Protein AF-A0A8X6Y4W4-F1 (afdb_monomer)

pLDDT: mean 70.4, std 20.16, range [33.19, 95.5]

Foldseek 3Di:
DAQQVVVVVVLVPDDPVLNVVVVVVPDRGPVVSVVSVVVVVVVVVVVVVPPPPDDDPPDDDPPPVVDPPPPVNVVVVVVVVVVCVVPVPDPCPPVVVVVVVVVVVVVVVVVVVVVVVPDDDDDDDDDDDDDDDDDDDDDDDDDDDDDDDDDDDDDDDDDDDDD

Organism: NCBI:txid2747483

Secondary structure (DSSP, 8-state):
--HHHHHHHHHHTS-HHHHHHHHTTT--SHHHHHHHHHHHHHHHHHHHHH---PPPTTSPPP----S---HHHHHHHHHHHHHHHHHHS-----HHHHHHHHHHHHHHHHHHHHHHHS-------------------PPP------------PPPPP------

Radius of gyration: 45.79 Å; Cα contacts (8 Å, |Δi|>4): 26; chains: 1; bounding box: 74×40×125 Å

Solvent-accessible surface area (backbone atoms only — not comparable to full-atom values): 10902 Å² total; per-residue (Å²): 132,54,48,57,57,48,33,56,57,52,52,75,73,45,54,70,73,56,40,56,61,43,61,82,66,69,67,63,37,58,67,53,45,54,53,50,54,53,50,53,50,51,52,53,52,49,52,58,71,65,52,74,80,76,76,63,93,87,58,82,81,73,87,72,79,83,60,93,60,53,67,66,56,48,52,52,48,52,50,48,54,52,49,46,53,64,67,67,43,69,79,74,68,44,67,67,56,57,53,49,50,52,51,50,52,50,53,53,50,52,53,58,55,47,63,69,70,71,61,79,90,71,91,78,87,81,82,88,80,92,79,80,86,84,88,88,84,86,87,82,85,87,88,84,90,84,88,82,83,87,86,84,77,81,83,85,87,78,90,82,87,87,130

Mean predicted aligned error: 23.2 Å

Sequence (163 aa):
MSQEDKVSHLMKGAAEDLFQALLDRGVHTSGDFTRWCLYIEEIKQKKLRSCKFERLPNVIPIVTHDEVTDLMSLIRQVFREEMQHVFSQPLNIKQAELQSIEAIIKDEVDRSFATITSQPITASQQFFSFAQRPILKIPRRPTTYAARSPMFGPPPNTGHGKK

Structure (mmCIF, N/CA/C/O backbone):
data_AF-A0A8X6Y4W4-F1
#
_entry.id   AF-A0A8X6Y4W4-F1
#
loop_
_atom_site.group_PDB
_atom_site.id
_atom_site.type_symbol
_atom_site.label_atom_id
_atom_site.label_alt_id
_atom_site.label_comp_id
_atom_site.label_asym_id
_atom_site.label_entity_id
_atom_site.label_seq_id
_atom_site.pdbx_PDB_ins_code
_atom_site.Cartn_x
_atom_site.Cartn_y
_atom_site.Cartn_z
_atom_site.occupancy
_atom_site.B_iso_or_equiv
_atom_site.auth_seq_id
_atom_site.auth_comp_id
_atom_site.auth_asym_id
_atom_site.auth_atom_id
_atom_site.pdbx_PDB_model_num
ATOM 1 N N . MET A 1 1 ? 30.077 -0.426 -18.932 1.00 81.75 1 MET A N 1
ATOM 2 C CA . MET A 1 1 ? 28.891 -1.307 -18.902 1.00 81.75 1 MET A CA 1
ATOM 3 C C . MET A 1 1 ? 27.858 -0.746 -19.859 1.00 81.75 1 MET A C 1
ATOM 5 O O . MET A 1 1 ? 27.543 0.440 -19.735 1.00 81.75 1 MET A O 1
ATOM 9 N N . SER A 1 2 ? 27.413 -1.541 -20.835 1.00 93.94 2 SER A N 1
ATOM 10 C CA . SER A 1 2 ? 26.399 -1.111 -21.807 1.00 93.94 2 SER A CA 1
ATOM 11 C C . SER A 1 2 ? 25.028 -0.929 -21.132 1.00 93.94 2 SER A C 1
ATOM 13 O O . SER A 1 2 ? 24.849 -1.309 -19.973 1.00 93.94 2 SER A O 1
ATOM 15 N N . GLN A 1 3 ? 24.071 -0.287 -21.811 1.00 93.31 3 GLN A N 1
ATOM 16 C CA . GLN A 1 3 ? 22.702 -0.168 -21.283 1.00 93.31 3 GLN A CA 1
ATOM 17 C C . GLN A 1 3 ? 22.032 -1.539 -21.161 1.00 93.31 3 GLN A C 1
ATOM 19 O O . GLN A 1 3 ? 21.412 -1.814 -20.140 1.00 93.31 3 GLN A O 1
ATOM 24 N N . GLU A 1 4 ? 22.266 -2.421 -22.128 1.00 91.12 4 GLU A N 1
ATOM 25 C CA . GLU A 1 4 ? 21.769 -3.796 -22.106 1.00 91.12 4 GLU A CA 1
ATOM 26 C C . GLU A 1 4 ? 22.339 -4.581 -20.914 1.00 91.12 4 GLU A C 1
ATOM 28 O O . GLU A 1 4 ? 21.592 -5.209 -20.169 1.00 91.12 4 GLU A O 1
ATOM 33 N N . ASP A 1 5 ? 23.643 -4.456 -20.636 1.00 94.56 5 ASP A N 1
ATOM 34 C CA . ASP A 1 5 ? 24.265 -5.094 -19.465 1.00 94.56 5 ASP A CA 1
ATOM 35 C C . ASP A 1 5 ? 23.676 -4.564 -18.148 1.00 94.56 5 ASP A C 1
ATOM 37 O O . ASP A 1 5 ? 23.479 -5.322 -17.197 1.00 94.56 5 ASP A O 1
ATOM 41 N N . LYS A 1 6 ? 23.387 -3.254 -18.080 1.00 94.75 6 LYS A N 1
ATOM 42 C CA . LYS A 1 6 ? 22.744 -2.626 -16.914 1.00 94.75 6 LYS A CA 1
ATOM 43 C C . LYS A 1 6 ? 21.346 -3.184 -16.696 1.00 94.75 6 LYS A C 1
ATOM 45 O O . LYS A 1 6 ? 21.016 -3.544 -15.570 1.00 94.75 6 LYS A O 1
ATOM 50 N N . VAL A 1 7 ? 20.539 -3.256 -17.752 1.00 94.44 7 VAL A N 1
ATOM 51 C CA . VAL A 1 7 ? 19.177 -3.789 -17.675 1.00 94.44 7 VAL A CA 1
ATOM 52 C C . VAL A 1 7 ? 19.208 -5.274 -17.331 1.00 94.44 7 VAL A C 1
ATOM 54 O O . VAL A 1 7 ? 18.515 -5.682 -16.407 1.00 94.44 7 VAL A O 1
ATOM 57 N N . SER A 1 8 ? 20.074 -6.064 -17.967 1.00 93.88 8 SER A N 1
ATOM 58 C CA . SER A 1 8 ? 20.263 -7.482 -17.646 1.00 93.88 8 SER A CA 1
ATOM 59 C C . SER A 1 8 ? 20.634 -7.689 -16.175 1.00 93.88 8 SER A C 1
ATOM 61 O O . SER A 1 8 ? 20.097 -8.576 -15.513 1.00 93.88 8 SER A O 1
ATOM 63 N N . HIS A 1 9 ? 21.514 -6.847 -15.626 1.00 95.06 9 HIS A N 1
ATOM 64 C CA . HIS A 1 9 ? 21.875 -6.915 -14.213 1.00 95.06 9 HIS A CA 1
ATOM 65 C C . HIS A 1 9 ? 20.704 -6.561 -13.287 1.00 95.06 9 HIS A C 1
ATOM 67 O O . HIS A 1 9 ? 20.487 -7.253 -12.296 1.00 95.06 9 HIS A O 1
ATOM 73 N N . LEU A 1 10 ? 19.925 -5.530 -13.624 1.00 94.19 10 LEU A N 1
ATOM 74 C CA . LEU A 1 10 ? 18.737 -5.133 -12.863 1.00 94.19 10 LEU A CA 1
ATOM 75 C C . LEU A 1 10 ? 17.651 -6.217 -12.889 1.00 94.19 10 LEU A C 1
ATOM 77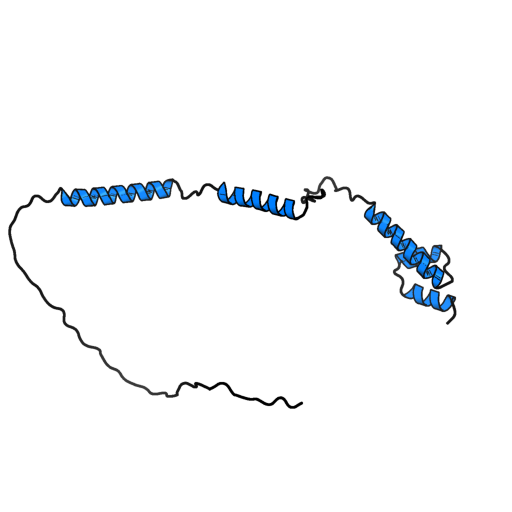 O O . LEU A 1 10 ? 17.078 -6.535 -11.849 1.00 94.19 10 LEU A O 1
ATOM 81 N N . MET A 1 11 ? 17.423 -6.836 -14.049 1.00 93.38 11 MET A N 1
ATOM 82 C CA . MET A 1 11 ? 16.442 -7.909 -14.222 1.00 93.38 11 MET A CA 1
ATOM 83 C C . MET A 1 11 ? 16.736 -9.133 -13.351 1.00 93.38 11 MET A C 1
ATOM 85 O O . MET A 1 11 ? 15.803 -9.757 -12.863 1.00 93.38 11 MET A O 1
ATOM 89 N N . LYS A 1 12 ? 18.012 -9.451 -13.081 1.00 94.62 12 LYS A N 1
ATOM 90 C CA . LYS A 1 12 ? 18.394 -10.577 -12.202 1.00 94.62 12 LYS A CA 1
ATOM 91 C C . LYS A 1 12 ? 17.937 -10.413 -10.751 1.00 94.62 12 LYS A C 1
ATOM 93 O O . LYS A 1 12 ? 17.806 -11.411 -10.051 1.00 94.62 12 LYS A O 1
ATOM 98 N N . GLY A 1 13 ? 17.771 -9.175 -10.287 1.00 92.94 13 G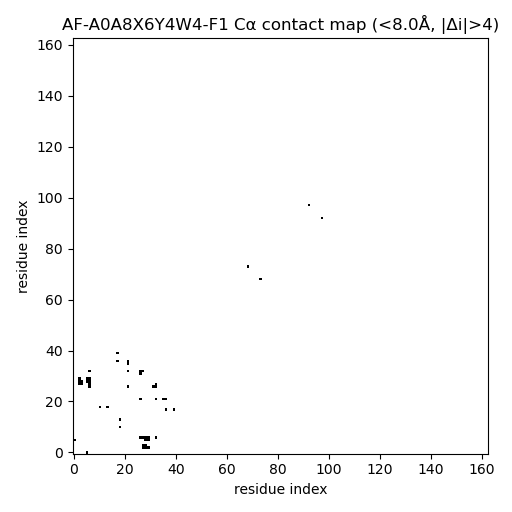LY A N 1
ATOM 99 C CA . GLY A 1 13 ? 17.327 -8.864 -8.927 1.00 92.94 13 GLY A CA 1
ATOM 100 C C . GLY A 1 13 ? 15.839 -8.527 -8.825 1.00 92.94 13 GLY A C 1
ATOM 101 O O . GLY A 1 13 ? 15.365 -8.236 -7.728 1.00 92.94 13 GLY A O 1
ATOM 102 N N . ALA A 1 14 ? 15.113 -8.516 -9.945 1.00 92.56 14 ALA A N 1
ATOM 103 C CA . ALA A 1 14 ? 13.689 -8.223 -9.952 1.00 92.56 14 ALA A CA 1
ATOM 104 C C . ALA A 1 14 ? 12.892 -9.411 -9.393 1.00 92.56 14 ALA A C 1
ATOM 106 O O . ALA A 1 14 ? 13.244 -10.570 -9.604 1.00 92.56 14 ALA A O 1
ATOM 107 N N . ALA A 1 15 ? 11.801 -9.118 -8.684 1.00 93.56 15 ALA A N 1
ATOM 108 C CA . ALA A 1 15 ? 10.833 -10.142 -8.310 1.00 93.56 15 ALA A CA 1
ATOM 109 C C . ALA A 1 15 ? 10.195 -10.748 -9.571 1.00 93.56 15 ALA A C 1
ATOM 111 O O . ALA A 1 15 ? 10.032 -10.051 -10.571 1.00 93.56 15 ALA A O 1
ATOM 112 N N . GLU A 1 16 ? 9.813 -12.024 -9.513 1.00 94.06 16 GLU A N 1
ATOM 113 C CA . GLU A 1 16 ? 9.295 -12.781 -10.664 1.00 94.06 16 GLU A CA 1
ATOM 114 C C . GLU A 1 16 ? 8.113 -12.084 -11.361 1.00 94.06 16 GLU A C 1
ATOM 116 O O . GLU A 1 16 ? 8.059 -11.975 -12.583 1.00 94.06 16 GLU A O 1
ATOM 121 N N . ASP A 1 17 ? 7.180 -11.544 -10.577 1.00 91.81 17 ASP A N 1
ATOM 122 C CA . ASP A 1 17 ? 5.991 -10.856 -11.082 1.00 91.81 17 ASP A CA 1
ATOM 123 C C . ASP A 1 17 ? 6.329 -9.545 -11.804 1.00 91.81 17 ASP A C 1
ATOM 125 O O . ASP A 1 17 ? 5.716 -9.200 -12.817 1.00 91.81 17 ASP A O 1
ATOM 129 N N . LEU A 1 18 ? 7.321 -8.818 -11.293 1.00 92.56 18 LEU A N 1
ATOM 130 C CA . LEU A 1 18 ? 7.833 -7.605 -11.909 1.00 92.56 18 LEU A CA 1
ATOM 131 C C . LEU A 1 18 ? 8.644 -7.931 -13.167 1.00 92.56 18 LEU A C 1
ATOM 133 O O . LEU A 1 18 ? 8.465 -7.274 -14.188 1.00 92.56 18 LEU A O 1
ATOM 137 N N . PHE A 1 19 ? 9.490 -8.958 -13.114 1.00 93.06 19 PHE A N 1
ATOM 138 C CA . PHE A 1 19 ? 10.276 -9.428 -14.249 1.00 93.06 19 PHE A CA 1
ATOM 139 C C . PHE A 1 19 ? 9.374 -9.818 -15.424 1.00 93.06 19 PHE A C 1
ATOM 141 O O . PHE A 1 19 ? 9.545 -9.290 -16.523 1.00 93.06 19 PHE A O 1
ATOM 148 N N . GLN A 1 20 ? 8.346 -10.637 -15.180 1.00 92.75 20 GLN A N 1
ATOM 149 C CA . GLN A 1 20 ? 7.384 -11.041 -16.206 1.00 92.75 20 GLN A CA 1
ATOM 150 C C . GLN A 1 20 ? 6.669 -9.833 -16.832 1.00 92.75 20 GLN A C 1
ATOM 152 O O . GLN A 1 20 ? 6.555 -9.736 -18.052 1.00 92.75 20 GLN A O 1
ATOM 157 N N . ALA A 1 21 ? 6.238 -8.871 -16.009 1.00 91.94 21 ALA A N 1
ATOM 158 C CA . ALA A 1 21 ? 5.572 -7.663 -16.490 1.00 91.94 21 ALA A CA 1
ATOM 159 C C . ALA A 1 21 ? 6.497 -6.736 -17.299 1.00 91.94 21 ALA A C 1
ATOM 161 O O . ALA A 1 21 ? 6.024 -5.990 -18.159 1.00 91.94 21 ALA A O 1
ATOM 162 N N . LEU A 1 22 ? 7.803 -6.751 -17.019 1.00 92.88 22 LEU A N 1
ATOM 163 C CA . LEU A 1 22 ? 8.799 -5.957 -17.736 1.00 92.88 22 LEU A CA 1
ATOM 164 C C . LEU A 1 22 ? 9.249 -6.619 -19.045 1.00 92.88 22 LEU A C 1
ATOM 166 O O . LEU A 1 22 ? 9.537 -5.898 -20.002 1.00 92.88 22 LEU A O 1
ATOM 170 N N . LEU A 1 23 ? 9.271 -7.955 -19.116 1.00 90.69 23 LEU A N 1
ATOM 171 C CA . LEU A 1 23 ? 9.570 -8.693 -20.349 1.00 90.69 23 LEU A CA 1
ATOM 172 C C . LEU A 1 23 ? 8.582 -8.350 -21.468 1.00 90.69 23 LEU A C 1
ATOM 174 O O . LEU A 1 23 ? 9.007 -8.030 -22.578 1.00 90.69 23 LEU A O 1
ATOM 178 N N . ASP A 1 24 ? 7.285 -8.308 -21.155 1.00 89.38 24 ASP A N 1
ATOM 179 C CA . ASP A 1 24 ? 6.225 -7.966 -22.115 1.00 89.38 24 ASP A CA 1
ATOM 180 C C . ASP A 1 24 ? 6.356 -6.537 -22.681 1.00 89.38 24 ASP A C 1
ATOM 182 O O . ASP A 1 24 ? 5.751 -6.200 -23.700 1.00 89.38 24 ASP A O 1
ATOM 186 N N . ARG A 1 25 ? 7.127 -5.665 -22.017 1.00 85.62 25 ARG A N 1
ATOM 187 C CA . ARG A 1 25 ? 7.268 -4.239 -22.356 1.00 85.62 25 ARG A CA 1
ATOM 188 C C . ARG A 1 25 ? 8.516 -3.913 -23.176 1.00 85.62 25 ARG A C 1
ATOM 190 O O . ARG A 1 25 ? 8.590 -2.796 -23.680 1.00 85.62 25 ARG A O 1
ATOM 197 N N . GLY A 1 26 ? 9.474 -4.835 -23.309 1.00 81.69 26 GLY A N 1
ATOM 198 C CA . GLY A 1 26 ? 10.698 -4.615 -24.094 1.00 81.69 26 GLY A CA 1
ATOM 199 C C . GLY A 1 26 ? 11.569 -3.469 -23.561 1.00 81.69 26 GLY A C 1
ATOM 200 O O . GLY A 1 26 ? 11.771 -2.455 -24.226 1.00 81.69 26 GLY A O 1
ATOM 201 N N . VAL A 1 27 ? 12.057 -3.596 -22.325 1.00 88.50 27 VAL A N 1
ATOM 202 C CA . VAL A 1 27 ? 12.884 -2.567 -21.676 1.00 88.50 27 VAL A CA 1
ATOM 203 C C . VAL A 1 27 ? 14.353 -2.703 -22.092 1.00 88.50 27 VAL A C 1
ATOM 205 O O . VAL A 1 27 ? 14.976 -3.714 -21.794 1.00 88.50 27 VAL A O 1
ATOM 208 N N . HIS A 1 28 ? 14.927 -1.659 -22.702 1.00 88.25 28 HIS A N 1
ATOM 209 C CA . HIS A 1 28 ? 16.317 -1.660 -23.207 1.00 88.25 28 HIS A CA 1
ATOM 210 C C . HIS A 1 28 ? 17.241 -0.632 -22.537 1.00 88.25 28 HIS A C 1
ATOM 212 O O . HIS A 1 28 ? 18.448 -0.603 -22.777 1.00 88.25 28 HIS A O 1
ATOM 218 N N . THR A 1 29 ? 16.695 0.240 -21.685 1.00 94.75 29 THR A N 1
ATOM 219 C CA . THR A 1 29 ? 17.482 1.238 -20.953 1.00 94.75 29 THR A CA 1
ATOM 220 C C . THR A 1 29 ? 17.201 1.177 -19.460 1.00 94.75 29 THR A C 1
ATOM 222 O O . THR A 1 29 ? 16.091 0.862 -19.026 1.00 94.75 29 THR A O 1
ATOM 225 N N . SER A 1 30 ? 18.198 1.532 -18.644 1.00 93.94 30 SER A N 1
ATOM 226 C CA . SER A 1 30 ? 18.012 1.584 -17.189 1.00 93.94 30 SER A CA 1
ATOM 227 C C . SER A 1 30 ? 16.984 2.642 -16.766 1.00 93.94 30 SER A C 1
ATOM 229 O O . SER A 1 30 ? 16.359 2.511 -15.719 1.00 93.94 30 SER A O 1
ATOM 231 N N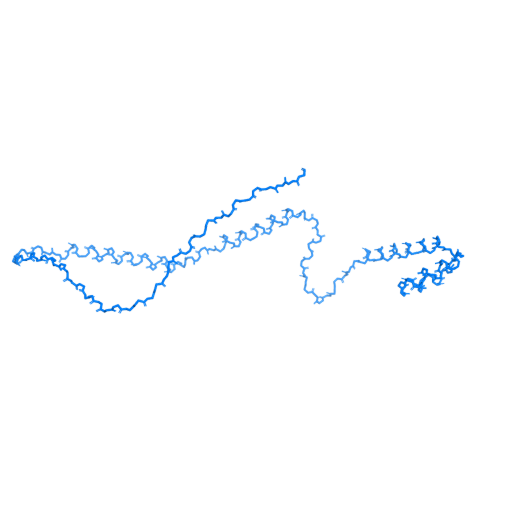 . GLY A 1 31 ? 16.806 3.700 -17.566 1.00 93.50 31 GLY A N 1
ATOM 232 C CA . GLY A 1 31 ? 15.797 4.731 -17.315 1.00 93.50 31 GLY A CA 1
ATOM 233 C C . GLY A 1 31 ? 14.378 4.217 -17.552 1.00 93.50 31 GLY A C 1
ATOM 234 O O . GLY A 1 31 ? 13.492 4.461 -16.733 1.00 93.50 31 GLY A O 1
ATOM 235 N N . ASP A 1 32 ? 14.178 3.458 -18.631 1.00 92.44 32 ASP A N 1
ATOM 236 C CA . ASP A 1 32 ? 12.887 2.835 -18.920 1.00 92.44 32 ASP A CA 1
ATOM 237 C C . ASP A 1 32 ? 12.555 1.753 -17.891 1.00 92.44 32 ASP A C 1
ATOM 239 O O . ASP A 1 32 ? 11.412 1.685 -17.447 1.00 92.44 32 ASP A O 1
ATOM 243 N N . PHE A 1 33 ? 13.552 0.987 -17.428 1.00 94.31 33 PHE A N 1
ATOM 244 C CA . PHE A 1 33 ? 13.389 0.028 -16.331 1.00 94.31 33 PHE A CA 1
ATOM 245 C C . PHE A 1 33 ? 12.788 0.695 -15.095 1.00 94.31 33 PHE A C 1
ATOM 247 O O . PHE A 1 33 ? 11.716 0.307 -14.638 1.00 94.31 33 PHE A O 1
ATOM 254 N N . THR A 1 34 ? 13.431 1.753 -14.599 1.00 94.69 34 THR A N 1
ATOM 255 C CA . THR A 1 34 ? 12.958 2.474 -13.413 1.00 94.69 34 THR A CA 1
ATOM 256 C C . THR A 1 34 ? 11.562 3.053 -13.623 1.00 94.69 34 THR A C 1
ATOM 258 O O . THR A 1 34 ? 10.714 2.942 -12.739 1.00 94.69 34 THR A O 1
ATOM 261 N N . ARG A 1 35 ? 11.289 3.635 -14.799 1.00 95.50 35 ARG A N 1
ATOM 262 C CA . ARG A 1 35 ? 9.972 4.206 -15.111 1.00 95.50 35 ARG A CA 1
ATOM 263 C C . ARG A 1 35 ? 8.875 3.141 -15.060 1.00 95.50 35 ARG A C 1
ATOM 265 O O . ARG A 1 35 ? 7.829 3.377 -14.458 1.00 95.50 35 ARG A O 1
ATOM 272 N N . TRP A 1 36 ? 9.111 1.979 -15.664 1.00 95.25 36 TRP A N 1
ATOM 273 C CA . TRP A 1 36 ? 8.133 0.894 -15.688 1.00 95.25 36 TRP A CA 1
ATOM 274 C C . TRP A 1 36 ? 7.932 0.253 -14.317 1.00 95.25 36 TRP A C 1
ATOM 276 O O . TRP A 1 36 ? 6.789 -0.019 -13.955 1.00 95.25 36 TRP A O 1
ATOM 286 N N . CYS A 1 37 ? 8.995 0.081 -13.529 1.00 94.31 37 CYS A N 1
ATOM 287 C CA . CYS A 1 37 ? 8.883 -0.401 -12.152 1.00 94.31 37 CYS A CA 1
ATOM 288 C C . CYS A 1 37 ? 7.968 0.498 -11.311 1.00 94.31 37 CYS A C 1
ATOM 290 O O . CYS A 1 37 ? 7.025 0.005 -10.693 1.00 94.31 37 CYS A O 1
ATOM 292 N N . LEU A 1 38 ? 8.195 1.815 -11.354 1.00 94.62 38 LEU A N 1
ATOM 293 C CA . LEU A 1 38 ? 7.378 2.788 -10.624 1.00 94.62 38 LEU A CA 1
ATOM 294 C C . LEU A 1 38 ? 5.917 2.773 -11.085 1.00 94.62 38 LEU A C 1
ATOM 296 O O . LEU A 1 38 ? 5.006 2.794 -10.263 1.00 94.62 38 LEU A O 1
ATOM 300 N N . TYR A 1 39 ? 5.685 2.684 -12.394 1.00 94.94 39 TYR A N 1
ATOM 301 C CA . TYR A 1 39 ? 4.337 2.625 -12.956 1.00 94.94 39 TYR A CA 1
ATOM 302 C C . TYR A 1 39 ? 3.568 1.366 -12.523 1.00 94.94 39 TYR A C 1
ATOM 304 O O . TYR A 1 39 ? 2.393 1.431 -12.159 1.00 94.94 39 TYR A O 1
ATOM 312 N N . ILE A 1 40 ? 4.229 0.205 -12.536 1.00 93.06 40 ILE A N 1
ATOM 313 C CA . ILE A 1 40 ? 3.630 -1.059 -12.091 1.00 93.06 40 ILE A CA 1
ATOM 314 C C . ILE A 1 40 ? 3.288 -0.982 -10.600 1.00 93.06 40 ILE A C 1
ATOM 316 O O . ILE A 1 40 ? 2.202 -1.402 -10.192 1.00 93.06 40 ILE A O 1
ATOM 320 N N . GLU A 1 41 ? 4.181 -0.417 -9.789 1.00 92.50 41 GLU A N 1
ATOM 321 C CA . GLU A 1 41 ? 3.939 -0.215 -8.364 1.00 92.50 41 GLU A CA 1
ATOM 322 C C . GLU A 1 41 ? 2.757 0.732 -8.110 1.00 92.50 41 GLU A C 1
ATOM 324 O O . GLU A 1 41 ? 1.876 0.409 -7.311 1.00 92.50 41 GLU A O 1
ATOM 329 N N . GLU A 1 42 ? 2.667 1.840 -8.845 1.00 93.94 42 GLU A N 1
ATOM 330 C CA . GLU A 1 42 ? 1.553 2.786 -8.759 1.00 93.94 42 GLU A CA 1
ATOM 331 C C . GLU A 1 42 ? 0.207 2.108 -9.060 1.00 93.94 42 GLU A C 1
ATOM 333 O O . GLU A 1 42 ? -0.756 2.254 -8.299 1.00 93.94 42 GLU A O 1
ATOM 338 N N . ILE A 1 43 ? 0.134 1.299 -10.124 1.00 91.75 43 ILE A N 1
ATOM 339 C CA . ILE A 1 43 ? -1.085 0.551 -10.459 1.00 91.75 43 ILE A CA 1
ATOM 340 C C . ILE A 1 43 ? -1.430 -0.458 -9.361 1.00 91.75 43 ILE A C 1
ATOM 342 O O . ILE A 1 43 ? -2.600 -0.568 -8.979 1.00 91.75 43 ILE A O 1
ATOM 346 N N . LYS A 1 44 ? -0.441 -1.195 -8.838 1.00 88.56 44 LYS A N 1
ATOM 347 C CA . LYS A 1 44 ? -0.655 -2.175 -7.760 1.00 88.56 44 LYS A CA 1
ATOM 348 C C . LYS A 1 44 ? -1.187 -1.494 -6.501 1.00 88.56 44 LYS A C 1
ATOM 350 O O . LYS A 1 44 ? -2.170 -1.965 -5.927 1.00 88.56 44 LYS A O 1
ATOM 355 N N . GLN A 1 45 ? -0.607 -0.360 -6.114 1.00 87.56 45 GLN A N 1
ATOM 356 C CA . GLN A 1 45 ? -1.069 0.423 -4.970 1.00 87.56 45 GLN A CA 1
ATOM 357 C C . GLN A 1 45 ? -2.473 0.987 -5.194 1.00 87.56 45 GLN A C 1
ATOM 359 O O . GLN A 1 45 ? -3.312 0.918 -4.295 1.00 87.56 45 GLN A O 1
ATOM 364 N N . LYS A 1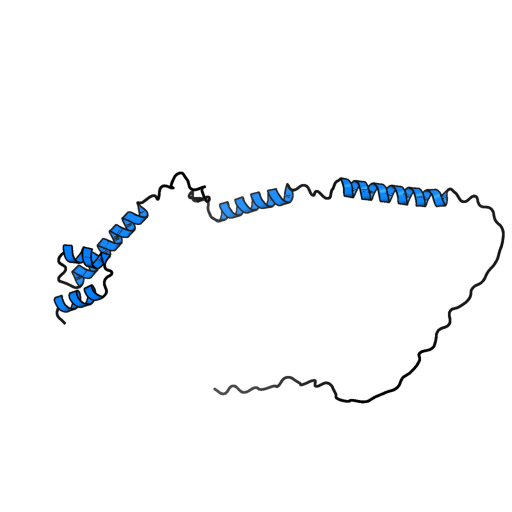 46 ? -2.772 1.494 -6.397 1.00 85.94 46 LYS A N 1
ATOM 365 C CA . LYS A 1 46 ? -4.118 1.964 -6.743 1.00 85.94 46 LYS A CA 1
ATOM 366 C C . LYS A 1 46 ? -5.139 0.834 -6.646 1.00 85.94 46 LYS A C 1
ATOM 368 O O . LYS A 1 46 ? -6.181 1.014 -6.026 1.00 85.94 46 LYS A O 1
ATOM 373 N N . LYS A 1 47 ? -4.829 -0.348 -7.186 1.00 81.81 47 LYS A N 1
ATOM 374 C CA . LYS A 1 47 ? -5.710 -1.522 -7.112 1.00 81.81 47 LYS A CA 1
ATOM 375 C C . LYS A 1 47 ? -5.961 -1.956 -5.668 1.00 81.81 47 LYS A C 1
ATOM 377 O O . LYS A 1 47 ? -7.101 -2.258 -5.328 1.00 81.81 47 LYS A O 1
ATOM 382 N N . LEU A 1 48 ? -4.930 -1.943 -4.824 1.00 79.00 48 LEU A N 1
ATOM 383 C CA . LEU A 1 48 ? -5.060 -2.285 -3.409 1.00 79.00 48 LEU A CA 1
ATOM 384 C C . LEU A 1 48 ? -5.928 -1.272 -2.650 1.00 79.00 48 LEU A C 1
ATOM 386 O O . LEU A 1 48 ? -6.784 -1.672 -1.874 1.00 79.00 48 LEU A O 1
ATOM 390 N N . ARG A 1 49 ? -5.753 0.030 -2.911 1.00 72.31 49 ARG A N 1
ATOM 391 C CA . ARG A 1 49 ? -6.561 1.095 -2.290 1.00 72.31 49 ARG A CA 1
ATOM 392 C C . ARG A 1 49 ? -8.005 1.127 -2.794 1.00 72.31 49 ARG A C 1
ATOM 394 O O . ARG A 1 49 ? -8.895 1.536 -2.060 1.00 72.31 49 ARG A O 1
ATOM 401 N N . SER A 1 50 ? -8.242 0.745 -4.048 1.00 66.69 50 SER A N 1
ATOM 402 C CA . SER A 1 50 ? -9.582 0.726 -4.648 1.00 66.69 50 SER A CA 1
ATOM 403 C C . SER A 1 50 ? -10.356 -0.563 -4.379 1.00 66.69 50 SER A C 1
ATOM 405 O O . SER A 1 50 ? -11.582 -0.550 -4.480 1.00 66.69 50 SER A O 1
ATOM 407 N N . CYS A 1 51 ? -9.687 -1.663 -4.022 1.00 65.38 51 CYS A N 1
ATOM 408 C CA . CYS A 1 51 ? -10.374 -2.844 -3.517 1.00 65.38 51 CYS A CA 1
ATOM 409 C C . CYS A 1 51 ? -10.904 -2.541 -2.117 1.00 65.38 51 CYS A C 1
ATOM 411 O O . CYS A 1 51 ? -10.206 -2.696 -1.119 1.00 65.38 51 CYS A O 1
ATOM 413 N N . LYS A 1 52 ? -12.172 -2.136 -2.045 1.00 66.12 52 LYS A N 1
ATOM 414 C CA . LYS A 1 52 ? -12.952 -2.304 -0.824 1.00 66.12 52 LYS A CA 1
ATOM 415 C C . LYS A 1 52 ? -13.056 -3.807 -0.616 1.00 66.12 52 LYS A C 1
ATOM 417 O O . LYS A 1 52 ? -13.733 -4.487 -1.382 1.00 66.12 52 LYS A O 1
ATOM 422 N N . PHE A 1 53 ? -12.294 -4.338 0.333 1.00 69.31 53 PHE A N 1
ATOM 423 C CA . PHE A 1 53 ? -12.411 -5.736 0.715 1.00 69.31 53 PHE A CA 1
ATOM 424 C C . PHE A 1 53 ? -13.806 -5.927 1.310 1.00 69.31 53 PHE A C 1
ATOM 426 O O . PHE A 1 53 ? -14.038 -5.624 2.479 1.00 69.31 53 PHE A O 1
ATOM 433 N N . GLU A 1 54 ? -14.755 -6.365 0.482 1.00 67.38 54 GLU A N 1
ATOM 434 C CA . GLU A 1 54 ? -16.073 -6.751 0.960 1.00 67.38 54 GLU A CA 1
ATOM 435 C C . GLU A 1 54 ? -15.913 -7.964 1.870 1.00 67.38 54 GLU A C 1
ATOM 437 O O . GLU A 1 54 ? -15.268 -8.963 1.536 1.00 67.38 54 GLU A O 1
ATOM 442 N N . ARG A 1 55 ? -16.459 -7.842 3.078 1.00 67.44 55 ARG A N 1
ATOM 443 C CA . ARG A 1 55 ? -16.388 -8.899 4.074 1.00 67.44 55 ARG A CA 1
ATOM 444 C C . ARG A 1 55 ? -17.212 -10.086 3.587 1.00 67.44 55 ARG A C 1
ATOM 446 O O . ARG A 1 55 ? -18.364 -9.928 3.194 1.00 67.44 55 ARG A O 1
ATOM 453 N N . LEU A 1 56 ? -16.638 -11.284 3.668 1.00 78.31 56 LEU A N 1
ATOM 454 C CA . LEU A 1 56 ? -17.396 -12.507 3.429 1.00 78.31 56 LEU A CA 1
ATOM 455 C C . LEU A 1 56 ? -18.540 -12.618 4.457 1.00 78.31 56 LEU A C 1
ATOM 457 O O . LEU A 1 56 ? -18.319 -12.340 5.640 1.00 78.31 56 LEU A O 1
ATOM 461 N N . PRO A 1 57 ? -19.736 -13.075 4.047 1.00 72.50 57 PRO A N 1
ATOM 462 C CA . PRO A 1 57 ? -20.950 -13.051 4.871 1.00 72.50 57 PRO A CA 1
ATOM 463 C C . PRO A 1 57 ? -20.862 -13.874 6.169 1.00 72.50 57 PRO A C 1
ATOM 465 O O . PRO A 1 57 ? -21.661 -13.675 7.076 1.00 72.50 57 PRO A O 1
ATOM 468 N N . ASN A 1 58 ? -19.876 -14.767 6.290 1.00 81.00 58 ASN A N 1
ATOM 469 C CA . ASN A 1 58 ? -19.745 -15.705 7.409 1.00 81.00 58 ASN A CA 1
ATOM 470 C C . ASN A 1 58 ? -18.745 -15.269 8.491 1.00 81.00 58 ASN A C 1
ATOM 472 O O . ASN A 1 58 ? -18.420 -16.060 9.374 1.00 81.00 58 ASN A O 1
ATOM 476 N N . VAL A 1 59 ? -18.211 -14.046 8.431 1.00 76.00 59 VAL A N 1
ATOM 477 C CA . VAL A 1 59 ? -17.228 -13.578 9.417 1.00 76.00 59 VAL A CA 1
ATOM 478 C C . VAL A 1 59 ? -17.895 -12.584 10.365 1.00 76.00 59 VAL A C 1
ATOM 480 O O . VAL A 1 59 ? -18.251 -11.482 9.953 1.00 76.00 59 VAL A O 1
ATOM 483 N N . ILE A 1 60 ? -18.019 -12.940 11.647 1.00 68.00 60 ILE A N 1
ATOM 484 C CA . ILE A 1 60 ? -18.524 -12.049 12.709 1.00 68.00 60 ILE A CA 1
ATOM 485 C C . ILE A 1 60 ? -17.695 -10.761 12.691 1.00 68.00 60 ILE A C 1
ATOM 487 O O . ILE A 1 60 ? -16.468 -10.869 12.738 1.00 68.00 60 ILE A O 1
ATOM 491 N N . PRO A 1 61 ? -18.290 -9.565 12.559 1.00 59.00 61 PRO A N 1
ATOM 492 C CA . PRO A 1 61 ? -17.544 -8.316 12.480 1.00 59.00 61 PRO A CA 1
ATOM 493 C C . PRO A 1 61 ? -16.690 -8.121 13.737 1.00 59.00 61 PRO A C 1
ATOM 495 O O . PRO A 1 61 ? -17.209 -7.992 14.840 1.00 59.00 61 PRO A O 1
ATOM 498 N N . ILE A 1 62 ? -15.368 -8.075 13.560 1.00 59.25 62 ILE A N 1
ATOM 499 C CA . ILE A 1 62 ? -14.522 -7.320 14.484 1.00 59.25 62 ILE A CA 1
ATOM 500 C C . ILE A 1 62 ? -14.830 -5.874 14.129 1.00 59.25 62 ILE A C 1
ATOM 502 O O . ILE A 1 62 ? -14.696 -5.522 12.959 1.00 59.25 62 ILE A O 1
ATOM 506 N N . VAL A 1 63 ? -15.318 -5.100 15.095 1.00 55.50 63 VAL A N 1
ATOM 507 C CA . VAL A 1 63 ? -15.690 -3.689 14.952 1.00 55.50 63 VAL A CA 1
ATOM 508 C C . VAL A 1 63 ? -14.556 -2.932 14.254 1.00 55.50 63 VAL A C 1
ATOM 510 O O . VAL A 1 63 ? -13.585 -2.515 14.876 1.00 55.50 63 VAL A O 1
ATOM 513 N N . THR A 1 64 ? -14.650 -2.784 12.937 1.00 56.00 64 THR A N 1
ATOM 514 C CA . THR A 1 64 ? -13.850 -1.825 12.187 1.00 56.00 64 THR A CA 1
ATOM 515 C C . THR A 1 64 ? -14.603 -0.520 12.322 1.00 56.00 64 THR A C 1
ATOM 517 O O . THR A 1 64 ? -15.597 -0.298 11.633 1.00 56.00 64 THR A O 1
ATOM 520 N N . HIS A 1 65 ? -14.188 0.285 13.297 1.00 55.12 65 HIS A N 1
ATOM 521 C CA . HIS A 1 65 ? -14.696 1.633 13.513 1.00 55.12 65 HIS A CA 1
ATOM 522 C C . HIS A 1 65 ? -14.176 2.515 12.366 1.00 55.12 65 HIS A C 1
ATOM 524 O O . HIS A 1 65 ? -13.207 3.250 12.513 1.00 55.12 65 HIS A O 1
ATOM 530 N N . ASP A 1 66 ? -14.760 2.330 11.182 1.00 51.62 66 ASP A N 1
ATOM 531 C CA . ASP A 1 66 ? -14.335 2.934 9.912 1.00 51.62 66 ASP A CA 1
ATOM 532 C C . ASP A 1 66 ? -14.995 4.300 9.664 1.00 51.62 66 ASP A C 1
ATOM 534 O O . ASP A 1 66 ? -15.032 4.821 8.554 1.00 51.62 66 ASP A O 1
ATOM 538 N N . GLU A 1 67 ? -15.506 4.918 10.722 1.00 55.56 67 GLU A N 1
ATOM 539 C CA . GLU A 1 67 ? -15.876 6.322 10.706 1.00 55.56 67 GLU A CA 1
ATOM 540 C C . GLU A 1 67 ? -14.927 7.049 11.640 1.00 55.56 67 GLU A C 1
ATOM 542 O O . GLU A 1 67 ? -14.662 6.589 12.752 1.00 55.56 67 GLU A O 1
ATOM 547 N N . VAL A 1 68 ? -14.387 8.159 11.142 1.00 55.19 68 VAL A N 1
ATOM 548 C CA . VAL A 1 68 ? -13.434 9.068 11.781 1.00 55.19 68 VAL A CA 1
ATOM 549 C C . VAL A 1 68 ? -14.034 9.664 13.062 1.00 55.19 68 VAL A C 1
ATOM 551 O O . VAL A 1 68 ? -14.303 10.856 13.165 1.00 55.19 68 VAL A O 1
ATOM 554 N N . THR A 1 69 ? -14.254 8.847 14.082 1.00 62.59 69 THR A N 1
ATOM 555 C CA . THR A 1 69 ? -14.254 9.307 15.458 1.00 62.59 69 THR A CA 1
ATOM 556 C C . THR A 1 69 ? -12.803 9.553 15.798 1.00 62.59 69 THR A C 1
ATOM 558 O O . THR A 1 69 ? -12.017 8.613 15.911 1.00 62.59 69 THR A O 1
ATOM 561 N N . ASP A 1 70 ? -12.458 10.835 15.924 1.00 77.88 70 ASP A N 1
ATOM 562 C CA . ASP A 1 70 ? -11.262 11.305 16.618 1.00 77.88 70 ASP A CA 1
ATOM 563 C C . ASP A 1 70 ? -10.908 10.327 17.747 1.00 77.88 70 ASP A C 1
ATOM 565 O O . ASP A 1 70 ? -11.774 9.978 18.555 1.00 77.88 70 ASP A O 1
ATOM 569 N N . LEU A 1 71 ? -9.659 9.857 17.786 1.00 84.50 71 LEU A N 1
ATOM 570 C CA . LEU A 1 71 ? -9.181 8.886 18.772 1.00 84.50 71 LEU A CA 1
ATOM 571 C C . LEU A 1 71 ? -9.582 9.303 20.196 1.00 84.50 71 LEU A C 1
ATOM 573 O O . LEU A 1 71 ? -9.949 8.464 21.015 1.00 84.50 71 LEU A O 1
ATOM 577 N N . MET A 1 72 ? -9.604 10.609 20.471 1.00 83.25 72 MET A N 1
ATOM 578 C CA . MET A 1 72 ? -10.063 11.149 21.749 1.00 83.25 72 MET A CA 1
ATOM 579 C C . MET A 1 72 ? -11.553 10.923 22.011 1.00 83.25 72 MET A C 1
ATOM 581 O O . MET A 1 72 ? -11.942 10.684 23.152 1.00 83.25 72 MET A O 1
ATOM 585 N N . SER A 1 73 ? -12.401 10.995 20.988 1.00 87.00 73 SER A N 1
ATOM 586 C CA . SER A 1 73 ? -13.828 10.680 21.093 1.00 87.00 73 SER A CA 1
ATOM 587 C C . SER A 1 73 ? -14.053 9.202 21.395 1.00 87.00 73 SER A C 1
ATOM 589 O O . SER A 1 73 ? -14.849 8.898 22.282 1.00 87.00 73 SER A O 1
ATOM 591 N N . LEU A 1 74 ? -13.292 8.309 20.753 1.00 87.69 74 LEU A N 1
ATOM 592 C CA . LEU A 1 74 ? -13.346 6.873 21.025 1.00 87.69 74 LEU A CA 1
ATOM 593 C C . LEU A 1 74 ? -12.857 6.551 22.443 1.00 87.69 74 LEU A C 1
ATOM 595 O O . LEU A 1 74 ? -13.555 5.874 23.189 1.00 87.69 74 LEU A O 1
ATOM 599 N N . ILE A 1 75 ? -11.715 7.108 22.863 1.00 89.19 75 ILE A N 1
ATOM 600 C CA . ILE A 1 75 ? -11.196 6.941 24.232 1.00 89.19 75 ILE A CA 1
ATOM 601 C C . ILE A 1 75 ? -12.224 7.426 25.259 1.00 89.19 75 ILE A C 1
ATOM 603 O O . ILE A 1 75 ? -12.488 6.740 26.243 1.00 89.19 75 ILE A O 1
ATOM 607 N N . ARG A 1 76 ? -12.840 8.594 25.033 1.00 91.94 76 ARG A N 1
ATOM 608 C CA . ARG A 1 76 ? -13.882 9.127 25.924 1.00 91.94 76 ARG A CA 1
ATOM 609 C C . ARG A 1 76 ? -15.127 8.246 25.946 1.00 91.94 76 ARG A C 1
ATOM 611 O O . ARG A 1 76 ? -15.758 8.146 26.993 1.00 91.94 76 ARG A O 1
ATOM 618 N N . GLN A 1 77 ? -15.508 7.661 24.814 1.00 90.44 77 GLN A N 1
ATOM 619 C CA . GLN A 1 77 ? -16.652 6.762 24.729 1.00 90.44 77 GLN A CA 1
ATOM 620 C C . GLN A 1 77 ? -16.392 5.463 25.490 1.00 90.44 77 GLN A C 1
ATOM 622 O O . GLN A 1 77 ? -17.158 5.159 26.399 1.00 90.44 77 GLN A O 1
ATOM 627 N N . VAL A 1 78 ? -15.274 4.789 25.212 1.00 90.12 78 VAL A N 1
ATOM 628 C CA . VAL A 1 78 ? -14.858 3.575 25.928 1.00 90.12 78 VAL A CA 1
ATOM 629 C C . VAL A 1 78 ? -14.756 3.853 27.424 1.00 90.12 78 VAL A C 1
ATOM 631 O O . VAL A 1 78 ? -15.328 3.131 28.227 1.00 90.12 78 VAL A O 1
ATOM 634 N N . PHE A 1 79 ? -14.114 4.952 27.825 1.00 91.19 79 PHE A N 1
ATOM 635 C CA . PHE A 1 79 ? -14.011 5.310 29.238 1.00 91.19 79 PHE A CA 1
ATOM 636 C C . PHE A 1 79 ? -15.381 5.526 29.898 1.00 91.19 79 PHE A C 1
ATOM 638 O O . PHE A 1 79 ? -15.580 5.100 31.032 1.00 91.19 79 PHE A O 1
ATOM 645 N N . ARG A 1 80 ? -16.340 6.168 29.210 1.00 89.19 80 ARG A N 1
ATOM 646 C CA . ARG A 1 80 ? -17.710 6.327 29.727 1.00 89.19 80 ARG A CA 1
ATOM 647 C C . ARG A 1 80 ? -18.417 4.985 29.876 1.00 89.19 80 ARG A C 1
ATOM 649 O O . ARG A 1 80 ? -19.048 4.773 30.905 1.00 89.19 80 ARG A O 1
ATOM 656 N N . GLU A 1 81 ? -18.319 4.114 28.878 1.00 87.81 81 GLU A N 1
ATOM 657 C CA . GLU A 1 81 ? -18.927 2.779 28.895 1.00 87.81 81 GLU A CA 1
ATOM 658 C C . GLU A 1 81 ? -18.348 1.927 30.037 1.00 87.81 81 GLU A C 1
ATOM 660 O O . GLU A 1 81 ? -19.100 1.387 30.848 1.00 87.81 81 GLU A O 1
ATOM 665 N N . GLU A 1 82 ? -17.022 1.914 30.189 1.00 87.75 82 GLU A N 1
ATOM 666 C CA . GLU A 1 82 ? -16.321 1.206 31.267 1.00 87.75 82 GLU A CA 1
ATOM 667 C C . GLU A 1 82 ? -16.664 1.772 32.651 1.00 87.75 82 GLU A C 1
ATOM 669 O O . GLU A 1 82 ? -17.000 1.029 33.572 1.00 87.75 82 GLU A O 1
ATOM 674 N N . MET A 1 83 ? -16.651 3.099 32.817 1.00 87.06 83 MET A N 1
ATOM 675 C CA . MET A 1 83 ? -17.043 3.733 34.081 1.00 87.06 83 MET A CA 1
ATOM 676 C C . MET A 1 83 ? -18.500 3.436 34.426 1.00 87.06 83 MET A C 1
ATOM 678 O O . MET A 1 83 ? -18.808 3.176 35.587 1.00 87.06 83 MET A O 1
ATOM 682 N N . GLN A 1 84 ? -19.404 3.445 33.445 1.00 81.62 84 GLN A N 1
ATOM 683 C CA . GLN A 1 84 ? -20.786 3.058 33.691 1.00 81.62 84 GLN A CA 1
ATOM 684 C C . GLN A 1 84 ? -20.902 1.593 34.081 1.00 81.62 84 GLN A C 1
ATOM 686 O O . GLN A 1 84 ? -21.685 1.305 34.974 1.00 81.62 84 GLN A O 1
ATOM 691 N N . HIS A 1 85 ? -20.117 0.680 33.518 1.00 77.75 85 HIS A N 1
ATOM 692 C CA . HIS A 1 85 ? -20.102 -0.706 33.980 1.00 77.75 85 HIS A CA 1
ATOM 693 C C . HIS A 1 85 ? -19.586 -0.831 35.428 1.00 77.75 85 HIS A C 1
ATOM 695 O O . HIS A 1 85 ? -20.163 -1.562 36.230 1.00 77.75 85 HIS A O 1
ATOM 701 N N . VAL A 1 86 ? -18.557 -0.063 35.800 1.00 74.00 86 VAL A N 1
ATOM 702 C CA . VAL A 1 86 ? -17.997 -0.042 37.164 1.00 74.00 86 VAL A CA 1
ATOM 703 C C . VAL A 1 86 ? -18.966 0.564 38.187 1.00 74.00 86 VAL A C 1
ATOM 705 O O . VAL A 1 86 ? -19.077 0.050 39.295 1.00 74.00 86 VAL A O 1
ATOM 708 N N . PHE A 1 87 ? -19.683 1.635 37.835 1.00 69.38 87 PHE A N 1
ATOM 709 C CA . PHE A 1 87 ? -20.620 2.312 38.744 1.00 69.38 87 PHE A CA 1
ATOM 710 C C . PHE A 1 87 ? -22.052 1.764 38.694 1.00 69.38 87 PHE A C 1
ATOM 712 O O . PHE A 1 87 ? -22.806 1.950 39.646 1.00 69.38 87 PHE A O 1
ATOM 719 N N . SER A 1 88 ? -22.438 1.109 37.595 1.00 61.81 88 SER A N 1
ATOM 720 C CA . SER A 1 88 ? -23.738 0.436 37.441 1.00 61.81 88 SER A CA 1
ATOM 721 C C . SER A 1 88 ? -23.678 -1.035 37.819 1.00 61.81 88 SER A C 1
ATOM 723 O O . SER A 1 88 ? -24.730 -1.664 37.887 1.00 61.81 88 SER A O 1
ATOM 725 N N . GLN A 1 89 ? -22.498 -1.591 38.123 1.00 53.88 89 GLN A N 1
ATOM 726 C CA . GLN A 1 89 ? -22.460 -2.633 39.137 1.00 53.88 89 GLN A CA 1
ATOM 727 C C . GLN A 1 89 ? -23.010 -1.979 40.403 1.00 53.88 89 GLN A C 1
ATOM 729 O O . GLN A 1 89 ? -22.314 -1.142 40.989 1.00 53.88 89 GLN A O 1
ATOM 734 N N . PRO A 1 90 ? -24.241 -2.306 40.855 1.00 53.38 90 PRO A N 1
ATOM 735 C CA . PRO A 1 90 ? -24.553 -2.011 42.235 1.00 53.38 90 PRO A CA 1
ATOM 736 C C . PRO A 1 90 ? -23.407 -2.633 43.021 1.00 53.38 90 PRO A C 1
ATOM 738 O O . PRO A 1 90 ? -23.013 -3.770 42.735 1.00 53.38 90 PRO A O 1
ATOM 741 N N . LEU A 1 91 ? -22.847 -1.893 43.974 1.00 51.38 91 LEU A N 1
ATOM 742 C CA . LEU A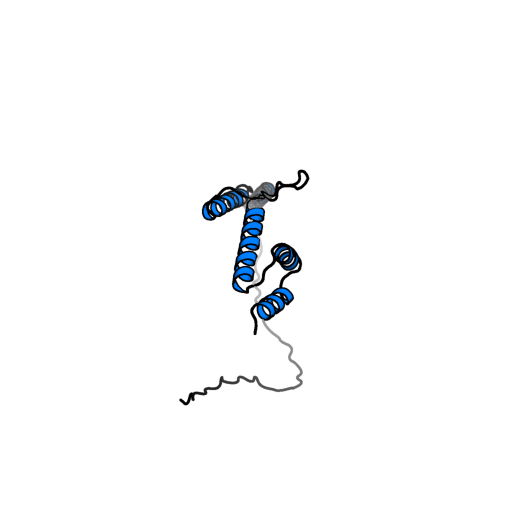 1 91 ? -22.148 -2.51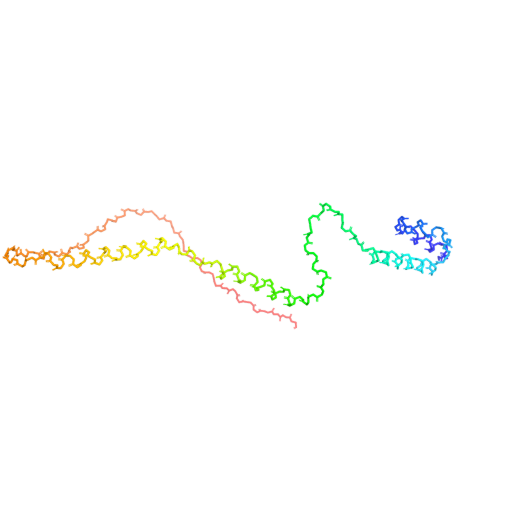8 45.079 1.00 51.38 91 LEU A CA 1
ATOM 743 C C . LEU A 1 91 ? -23.132 -3.538 45.654 1.00 51.38 91 LEU A C 1
ATOM 745 O O . LEU A 1 91 ? -23.922 -3.246 46.543 1.00 51.38 91 LEU A O 1
ATOM 749 N N . ASN A 1 92 ? -23.071 -4.760 45.132 1.00 50.09 92 ASN A N 1
ATOM 750 C CA . ASN A 1 92 ? -23.572 -5.972 45.733 1.00 50.09 92 ASN A CA 1
ATOM 751 C C . ASN A 1 92 ? -22.589 -6.299 46.863 1.00 50.09 92 ASN A C 1
ATOM 753 O O . ASN A 1 92 ? -22.051 -7.397 46.962 1.00 50.09 92 ASN A O 1
ATOM 757 N N . ILE A 1 93 ? -22.328 -5.301 47.721 1.00 54.16 93 ILE A N 1
ATOM 758 C CA . ILE A 1 93 ? -22.176 -5.559 49.137 1.00 54.16 93 ILE A CA 1
ATOM 759 C C . ILE A 1 93 ? -23.530 -6.146 49.469 1.00 54.16 93 ILE A C 1
ATOM 761 O O . ILE A 1 93 ? -24.533 -5.434 49.528 1.00 54.16 93 ILE A O 1
ATOM 765 N N . LYS A 1 94 ? -23.554 -7.475 49.464 1.00 55.38 94 LYS A N 1
ATOM 766 C CA . LYS A 1 94 ? -24.744 -8.300 49.546 1.00 55.38 94 LYS A CA 1
ATOM 767 C C . LYS A 1 94 ? -25.657 -7.646 50.569 1.00 55.38 94 LYS A C 1
ATOM 769 O O . LYS A 1 94 ? -25.276 -7.529 51.729 1.00 55.38 94 LYS A O 1
ATOM 774 N N . GLN A 1 95 ? -26.845 -7.197 50.166 1.00 54.25 95 GLN A N 1
ATOM 775 C CA . GLN A 1 95 ? -27.830 -6.684 51.126 1.00 54.25 95 GLN A CA 1
ATOM 776 C C . GLN A 1 95 ? -28.051 -7.699 52.262 1.00 54.25 95 GLN A C 1
ATOM 778 O O . GLN A 1 95 ? -28.285 -7.301 53.394 1.00 54.25 95 GLN A O 1
ATOM 783 N N . ALA A 1 96 ? -27.845 -8.993 51.988 1.00 59.03 96 ALA A N 1
ATOM 784 C CA . ALA A 1 96 ? -27.786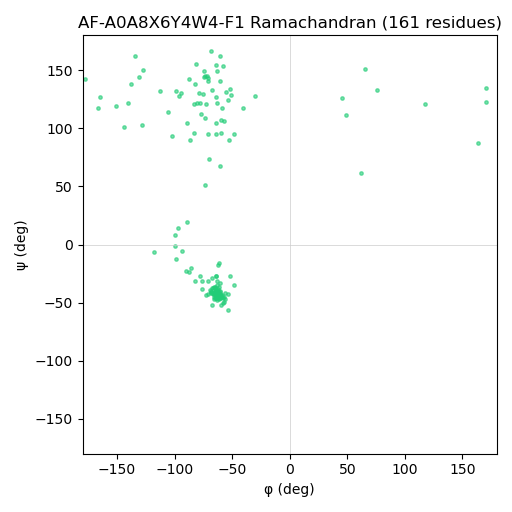 -10.062 52.980 1.00 59.03 96 ALA A CA 1
ATOM 785 C C . ALA A 1 96 ? -26.648 -9.927 54.019 1.00 59.03 96 ALA A C 1
ATOM 787 O O . ALA A 1 96 ? -26.847 -10.259 55.180 1.00 59.03 96 ALA A O 1
ATOM 788 N N . GLU A 1 97 ? -25.463 -9.445 53.640 1.00 58.88 97 GLU A N 1
ATOM 789 C CA . GLU A 1 97 ? -24.314 -9.243 54.536 1.00 58.88 97 GLU A CA 1
ATOM 790 C C . GLU A 1 97 ? -24.496 -7.996 55.412 1.00 58.88 97 GLU A C 1
ATOM 792 O O . GLU A 1 97 ? -24.222 -8.045 56.607 1.00 58.88 97 GLU A O 1
ATOM 797 N N . LEU A 1 98 ? -25.072 -6.916 54.869 1.00 59.72 98 LEU A N 1
ATOM 798 C CA . LEU A 1 98 ? -25.443 -5.739 55.669 1.00 59.72 98 LEU A CA 1
ATOM 799 C C . LEU A 1 98 ? -26.599 -6.037 56.637 1.00 59.72 98 LEU A C 1
ATOM 801 O O . LEU A 1 98 ? -26.519 -5.655 57.802 1.00 59.72 98 LEU A O 1
ATOM 805 N N . GLN A 1 99 ? -27.618 -6.787 56.201 1.00 66.88 99 GLN A N 1
ATOM 806 C CA . GLN A 1 99 ? -28.691 -7.276 57.080 1.00 66.88 99 GLN A CA 1
ATOM 807 C C . GLN A 1 99 ? -28.159 -8.236 58.156 1.00 66.88 99 GLN A C 1
ATOM 809 O O . GLN A 1 99 ? -28.629 -8.218 59.292 1.00 66.88 99 GLN A O 1
ATOM 814 N N . SER A 1 100 ? -27.150 -9.049 57.825 1.00 79.00 100 SER A N 1
ATOM 815 C CA . SER A 1 100 ? -26.484 -9.936 58.783 1.00 79.00 100 SER A CA 1
ATOM 816 C C . SER A 1 100 ? -25.717 -9.153 59.845 1.00 79.00 100 SER A C 1
ATOM 818 O O . SER A 1 100 ? -25.778 -9.508 61.017 1.00 79.00 100 SER A O 1
ATOM 820 N N . ILE A 1 101 ? -24.997 -8.098 59.460 1.00 82.12 101 ILE A N 1
ATOM 821 C CA . ILE A 1 101 ? -24.251 -7.264 60.409 1.00 82.12 101 ILE A CA 1
ATOM 822 C C . ILE A 1 101 ? -25.216 -6.482 61.308 1.00 82.12 101 ILE A C 1
ATOM 824 O O . ILE A 1 101 ? -25.009 -6.433 62.517 1.00 82.12 101 ILE A O 1
ATOM 828 N N . GLU A 1 102 ? -26.300 -5.932 60.757 1.00 85.25 102 GLU A N 1
ATOM 829 C CA . GLU A 1 102 ? -27.334 -5.237 61.535 1.00 85.25 102 GLU A CA 1
ATOM 830 C C . GLU A 1 102 ? -27.986 -6.161 62.577 1.00 85.25 102 GLU A C 1
ATOM 832 O O . GLU A 1 102 ? -28.139 -5.779 63.739 1.00 85.25 102 GLU A O 1
ATOM 837 N N . ALA A 1 103 ? -28.302 -7.402 62.193 1.00 82.88 103 ALA A N 1
ATOM 838 C CA . ALA A 1 103 ? -28.853 -8.399 63.106 1.00 82.88 103 ALA A CA 1
ATOM 839 C C . ALA A 1 103 ? -27.876 -8.769 64.236 1.00 82.88 103 ALA A C 1
ATOM 841 O O . ALA A 1 103 ? -28.297 -8.889 65.386 1.00 82.88 103 ALA A O 1
ATOM 842 N N . ILE A 1 104 ? -26.580 -8.902 63.928 1.00 87.56 104 ILE A N 1
ATOM 843 C CA . ILE A 1 104 ? -25.530 -9.178 64.923 1.00 87.56 104 ILE A CA 1
ATOM 844 C C . ILE A 1 104 ? -25.386 -8.005 65.898 1.00 87.56 104 ILE A C 1
ATOM 846 O O . ILE A 1 104 ? -25.341 -8.216 67.107 1.00 87.56 104 ILE A O 1
ATOM 850 N N . ILE A 1 105 ? -25.350 -6.767 65.392 1.00 89.56 105 ILE A N 1
ATOM 851 C CA . ILE A 1 105 ? -25.259 -5.567 66.236 1.00 89.56 105 ILE A CA 1
ATOM 852 C C . ILE A 1 105 ? -26.467 -5.489 67.171 1.00 89.56 105 ILE A C 1
ATOM 854 O O . ILE A 1 105 ? -26.303 -5.203 68.353 1.00 89.56 105 ILE A O 1
ATOM 858 N N . LYS A 1 106 ? -27.671 -5.769 66.663 1.00 89.19 106 LYS A N 1
ATOM 859 C CA . LYS A 1 106 ? -28.897 -5.737 67.462 1.00 89.19 106 LYS A CA 1
ATOM 860 C C . LYS A 1 106 ? -28.894 -6.781 68.583 1.00 89.19 106 LYS A C 1
ATOM 862 O O . LYS A 1 106 ? -29.191 -6.435 69.719 1.00 89.19 106 LYS A O 1
ATOM 867 N N . ASP A 1 107 ? -28.514 -8.022 68.286 1.00 87.00 107 ASP A N 1
ATOM 868 C CA . ASP A 1 107 ? -28.407 -9.095 69.286 1.00 87.00 107 ASP A CA 1
ATOM 869 C C . ASP A 1 107 ? -27.339 -8.786 70.354 1.00 87.00 107 ASP A C 1
ATOM 871 O O . ASP A 1 107 ? -27.580 -8.979 71.545 1.00 87.00 107 ASP A O 1
ATOM 875 N N . GLU A 1 108 ? -26.186 -8.231 69.966 1.00 87.56 108 GLU A N 1
ATOM 876 C CA . GLU A 1 108 ? -25.132 -7.829 70.911 1.00 87.56 108 GLU A CA 1
ATOM 877 C C . GLU A 1 108 ? -25.576 -6.671 71.822 1.00 87.56 108 GLU A C 1
ATOM 879 O O . GLU A 1 108 ? -25.337 -6.684 73.035 1.00 87.56 108 GLU A O 1
ATOM 884 N N . VAL A 1 109 ? -26.268 -5.682 71.247 1.00 89.75 109 VAL A N 1
ATOM 885 C CA . VAL A 1 109 ? -26.886 -4.569 71.976 1.00 89.75 109 VAL A CA 1
ATOM 886 C C . VAL A 1 109 ? -27.908 -5.109 72.979 1.00 89.75 109 VAL A C 1
ATOM 888 O O . VAL A 1 109 ? -27.791 -4.832 74.174 1.00 89.75 109 VAL A O 1
ATOM 891 N N . ASP A 1 110 ? -28.846 -5.944 72.537 1.00 87.50 110 ASP A N 1
ATOM 892 C CA . ASP A 1 110 ? -29.894 -6.509 73.391 1.00 87.50 110 ASP A CA 1
ATOM 893 C C . ASP A 1 110 ? -29.309 -7.351 74.543 1.00 87.50 110 ASP A C 1
ATOM 895 O O . ASP A 1 110 ? -29.740 -7.214 75.691 1.00 87.50 110 ASP A O 1
ATOM 899 N N . ARG A 1 111 ? -28.268 -8.159 74.295 1.00 83.69 111 ARG A N 1
ATOM 900 C CA . ARG A 1 111 ? -27.559 -8.924 75.344 1.00 83.69 111 ARG A CA 1
ATOM 901 C C . ARG A 1 111 ? -26.836 -8.035 76.350 1.00 83.69 111 ARG A C 1
ATOM 903 O O . ARG A 1 111 ? -26.865 -8.304 77.558 1.00 83.69 111 ARG A O 1
ATOM 910 N N . SER A 1 112 ? -26.203 -6.971 75.865 1.00 81.06 112 SER A N 1
ATOM 911 C CA . SER A 1 112 ? -25.506 -5.999 76.709 1.00 81.06 112 SER A CA 1
ATOM 912 C C . SER A 1 112 ? -26.484 -5.275 77.637 1.00 81.06 112 SER A C 1
ATOM 914 O O . SER A 1 112 ? -26.213 -5.125 78.829 1.00 81.06 112 SER A O 1
ATOM 916 N N . PHE A 1 113 ? -27.663 -4.902 77.131 1.00 76.69 113 PHE A N 1
ATOM 917 C CA . PHE A 1 113 ? -28.712 -4.252 77.922 1.00 76.69 113 PHE A CA 1
ATOM 918 C C . PHE A 1 113 ? -29.481 -5.218 78.842 1.00 76.69 113 PHE A C 1
ATOM 920 O O . PHE A 1 113 ? -29.877 -4.828 79.946 1.00 76.69 113 PHE A O 1
ATOM 927 N N . ALA A 1 114 ? -29.639 -6.489 78.458 1.00 69.62 114 ALA A N 1
ATOM 928 C CA . ALA A 1 114 ? -30.249 -7.515 79.307 1.00 69.62 114 ALA A CA 1
ATOM 929 C C . ALA A 1 114 ? -29.414 -7.793 80.569 1.00 69.62 114 ALA A C 1
ATOM 931 O O . ALA A 1 114 ? -29.965 -7.897 81.665 1.00 69.62 114 ALA A O 1
ATOM 932 N N . THR A 1 115 ? -28.084 -7.817 80.436 1.00 58.69 115 THR A N 1
ATOM 933 C CA . THR A 1 115 ? -27.147 -8.040 81.555 1.00 58.69 115 THR A CA 1
ATOM 934 C C . THR A 1 115 ? -27.230 -6.937 82.618 1.00 58.69 115 THR A C 1
ATOM 936 O O . THR A 1 115 ? -27.050 -7.199 83.807 1.00 58.69 115 THR A O 1
ATOM 939 N N . ILE A 1 116 ? -27.550 -5.704 82.213 1.00 56.97 116 ILE A N 1
ATOM 940 C CA . ILE A 1 116 ? -27.706 -4.560 83.126 1.00 56.97 116 ILE A CA 1
ATOM 941 C C . ILE A 1 116 ? -29.064 -4.612 83.851 1.00 56.97 116 ILE A C 1
ATOM 943 O O . ILE A 1 116 ? -29.184 -4.138 84.978 1.00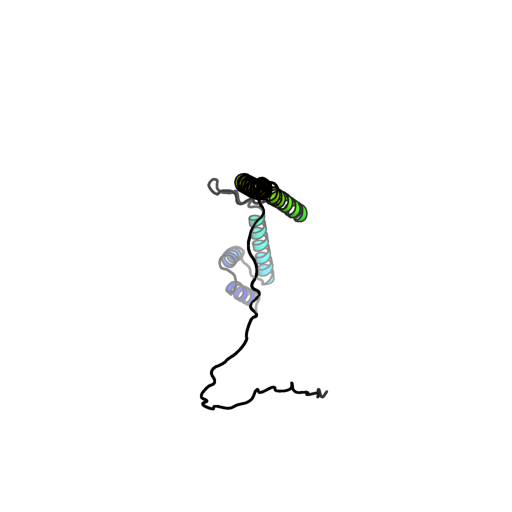 56.97 116 ILE A O 1
ATOM 947 N N . THR A 1 117 ? -30.079 -5.230 83.241 1.00 54.50 117 THR A N 1
ATOM 948 C CA . THR A 1 117 ? -31.443 -5.309 83.795 1.00 54.50 117 THR A CA 1
ATOM 949 C C . THR A 1 117 ? -31.644 -6.508 84.734 1.00 54.50 117 THR A C 1
ATOM 951 O O . THR A 1 117 ? -32.511 -6.463 85.603 1.00 54.50 117 THR A O 1
ATOM 954 N N . SER A 1 118 ? -30.843 -7.575 84.616 1.00 50.78 118 SER A N 1
ATOM 955 C CA . SER A 1 118 ? -31.057 -8.831 85.357 1.00 50.78 118 SER A CA 1
ATOM 956 C C . SER A 1 118 ? -30.234 -9.009 86.643 1.00 50.78 118 SER A C 1
ATOM 958 O O . SER A 1 118 ? -30.163 -10.124 87.156 1.00 50.78 118 SER A O 1
ATOM 960 N N . GLN A 1 119 ? -29.610 -7.963 87.188 1.00 43.09 119 GLN A N 1
ATOM 961 C CA . GLN A 1 119 ? -28.986 -8.023 88.517 1.00 43.09 119 GLN A CA 1
ATOM 962 C C . GLN A 1 119 ? -29.892 -7.324 89.544 1.00 43.09 119 GLN A C 1
ATOM 964 O O . GLN A 1 119 ? -29.780 -6.111 89.731 1.00 43.09 119 GLN A O 1
ATOM 969 N N . PRO A 1 120 ? -30.787 -8.043 90.252 1.00 39.34 120 PRO A N 1
ATOM 970 C CA . PRO A 1 120 ? -31.252 -7.553 91.534 1.00 39.34 120 PRO A CA 1
ATOM 971 C C . PRO A 1 120 ? -30.042 -7.490 92.469 1.00 39.34 120 PRO A C 1
ATOM 973 O O . PRO A 1 120 ? -29.351 -8.480 92.710 1.00 39.34 120 PRO A O 1
ATOM 976 N N . ILE A 1 121 ? -29.779 -6.291 92.977 1.00 48.03 121 ILE A N 1
ATOM 977 C CA . ILE A 1 121 ? -28.829 -6.043 94.053 1.00 48.03 121 ILE A CA 1
ATOM 978 C C . ILE A 1 121 ? -29.270 -6.887 95.250 1.00 48.03 121 ILE A C 1
ATOM 980 O O . ILE A 1 121 ? -30.222 -6.537 95.943 1.00 48.03 121 ILE A O 1
ATOM 984 N N . THR A 1 122 ? -28.552 -7.965 95.540 1.00 36.19 122 THR A N 1
ATOM 985 C CA . THR A 1 122 ? -28.515 -8.519 96.893 1.00 36.19 122 THR A CA 1
ATOM 986 C C . THR A 1 122 ? -27.073 -8.681 97.313 1.00 36.19 122 THR A C 1
ATOM 988 O O . THR A 1 122 ? -26.357 -9.590 96.900 1.00 36.19 122 THR A O 1
ATOM 991 N N . ALA A 1 123 ? -26.667 -7.733 98.150 1.00 38.59 123 ALA A N 1
ATOM 992 C CA . ALA A 1 123 ? -25.492 -7.814 98.981 1.00 38.59 123 ALA A CA 1
ATOM 993 C C . ALA A 1 123 ? -25.495 -9.126 99.774 1.00 38.59 123 ALA A C 1
ATOM 995 O O . ALA A 1 123 ? -26.454 -9.421 100.483 1.00 38.59 123 ALA A O 1
ATOM 996 N N . SER A 1 124 ? -24.401 -9.879 99.716 1.00 39.09 124 SER A N 1
ATOM 997 C CA . SER A 1 124 ? -23.547 -10.124 100.884 1.00 39.09 124 SER A CA 1
ATOM 998 C C . SER A 1 124 ? -22.503 -11.210 100.595 1.00 39.09 124 SER A C 1
ATOM 1000 O O . SER A 1 124 ? -22.833 -12.282 100.109 1.00 39.09 124 SER A O 1
ATOM 1002 N N . GLN A 1 125 ? -21.264 -10.906 101.007 1.00 42.34 125 GLN A N 1
ATOM 1003 C CA . GLN A 1 125 ? -20.165 -11.836 101.326 1.00 42.34 125 GLN A CA 1
ATOM 1004 C C . GLN A 1 125 ? -19.437 -12.485 100.120 1.00 42.34 125 GLN A C 1
ATOM 1006 O O . GLN A 1 125 ? -20.056 -12.991 99.205 1.00 42.34 125 GLN A O 1
ATOM 1011 N N . GLN A 1 126 ? -18.104 -12.534 100.029 1.00 40.91 126 GLN A N 1
ATOM 1012 C CA . GLN A 1 126 ? -17.065 -12.225 101.006 1.00 40.91 126 GLN A CA 1
ATOM 1013 C C . GLN A 1 126 ? -15.689 -12.072 100.308 1.00 40.91 126 GLN A C 1
ATOM 1015 O O . GLN A 1 126 ? -15.256 -12.950 99.577 1.00 40.91 126 GLN A O 1
ATOM 1020 N N . PHE A 1 127 ? -15.032 -10.939 100.572 1.00 33.19 127 PHE A N 1
ATOM 1021 C CA . PHE A 1 127 ? -13.620 -10.774 100.956 1.00 33.19 127 PHE A CA 1
ATOM 1022 C C . PHE A 1 127 ? -12.486 -11.476 100.158 1.00 33.19 127 PHE A C 1
ATOM 1024 O O . PHE A 1 127 ? -12.237 -12.664 100.290 1.00 33.19 127 PHE A O 1
ATOM 1031 N N . PHE A 1 128 ? -11.712 -10.620 99.470 1.00 42.28 128 PHE A N 1
ATOM 1032 C CA . PHE A 1 128 ? -10.248 -10.591 99.277 1.00 42.28 128 PHE A CA 1
ATOM 1033 C C . PHE A 1 128 ? -9.472 -11.874 98.923 1.00 42.28 128 PHE A C 1
ATOM 1035 O O . PHE A 1 128 ? -9.301 -12.776 99.734 1.00 42.28 128 PHE A O 1
ATOM 1042 N N . SER A 1 129 ? -8.705 -11.797 97.832 1.00 38.12 129 SER A N 1
ATOM 1043 C CA . SER A 1 129 ? -7.236 -11.772 97.965 1.00 38.12 129 SER A CA 1
ATOM 1044 C C . SER A 1 129 ? -6.542 -11.348 96.669 1.00 38.12 129 SER A C 1
ATOM 1046 O O . SER A 1 129 ? -6.585 -12.011 95.638 1.00 38.12 129 SER A O 1
ATOM 1048 N N . PHE A 1 130 ? -5.850 -10.214 96.773 1.00 43.59 130 PHE A N 1
ATOM 1049 C CA . PHE A 1 130 ? -4.672 -9.898 95.979 1.00 43.59 130 PHE A CA 1
ATOM 1050 C C . PHE A 1 130 ? -3.631 -11.012 96.154 1.00 43.59 130 PHE A C 1
ATOM 1052 O O . PHE A 1 130 ? -3.270 -11.333 97.284 1.00 43.59 130 PHE A O 1
ATOM 1059 N N . ALA A 1 131 ? -3.072 -11.520 95.058 1.00 40.28 131 ALA A N 1
ATOM 1060 C CA . ALA A 1 131 ? -1.782 -12.197 95.084 1.00 40.28 131 ALA A CA 1
ATOM 1061 C C . ALA A 1 131 ? -0.972 -11.813 93.842 1.00 40.28 131 ALA A C 1
ATOM 1063 O O . ALA A 1 131 ? -1.405 -11.937 92.699 1.00 40.28 131 ALA A O 1
ATOM 1064 N N . GLN A 1 132 ? 0.195 -11.256 94.132 1.00 45.12 132 GLN A N 1
ATOM 1065 C CA . GLN A 1 132 ? 1.180 -10.671 93.239 1.00 45.12 132 GLN A CA 1
ATOM 1066 C C . GLN A 1 132 ? 1.794 -11.704 92.279 1.00 45.12 132 GLN A C 1
ATOM 1068 O O . GLN A 1 132 ? 1.903 -12.889 92.587 1.00 45.12 132 GLN A O 1
ATOM 1073 N N . ARG A 1 133 ? 2.279 -11.219 91.129 1.00 47.16 133 ARG A N 1
ATOM 1074 C CA . ARG A 1 133 ? 3.213 -11.950 90.256 1.00 47.16 133 ARG A CA 1
ATOM 1075 C C . ARG A 1 133 ? 4.488 -12.327 91.029 1.00 47.16 133 ARG A C 1
ATOM 1077 O O . ARG A 1 133 ? 4.939 -11.527 91.848 1.00 47.16 133 ARG A O 1
ATOM 1084 N N . PRO A 1 134 ? 5.180 -13.402 90.619 1.00 42.09 134 PRO A N 1
ATOM 1085 C CA . PRO A 1 134 ? 6.636 -13.315 90.564 1.00 42.09 134 PRO A CA 1
ATOM 1086 C C . PRO A 1 134 ? 7.232 -13.801 89.236 1.00 42.09 134 PRO A C 1
ATOM 1088 O O . PRO A 1 134 ? 6.772 -14.740 88.592 1.00 42.09 134 PRO A O 1
ATOM 1091 N N . ILE A 1 135 ? 8.293 -13.099 88.848 1.00 47.84 135 ILE A N 1
ATOM 1092 C CA . ILE A 1 135 ? 9.193 -13.357 87.723 1.00 47.84 135 ILE A CA 1
ATOM 1093 C C . ILE A 1 135 ? 10.224 -14.425 88.147 1.00 47.84 135 ILE A C 1
ATOM 1095 O O . ILE A 1 135 ? 10.586 -14.485 89.320 1.00 47.84 135 ILE A O 1
ATOM 1099 N N . LEU A 1 136 ? 10.775 -15.138 87.150 1.00 43.47 136 LEU A N 1
ATOM 1100 C CA . LEU A 1 136 ? 12.143 -15.698 87.036 1.00 43.47 136 LEU A CA 1
ATOM 1101 C C . LEU A 1 136 ? 12.203 -17.240 86.953 1.00 43.47 136 LEU A C 1
ATOM 1103 O O . LEU A 1 136 ? 11.889 -17.932 87.914 1.00 43.47 136 LEU A O 1
ATOM 1107 N N . LYS A 1 137 ? 12.774 -17.780 85.864 1.00 43.28 137 LYS A N 1
ATOM 1108 C CA . LYS A 1 137 ? 14.180 -18.254 85.779 1.00 43.28 137 LYS A CA 1
ATOM 1109 C C . LYS A 1 137 ? 14.415 -19.030 84.469 1.00 43.28 137 LYS A C 1
ATOM 1111 O O . LYS A 1 137 ? 13.762 -20.018 84.168 1.00 43.28 137 LYS A O 1
ATOM 1116 N N . ILE A 1 138 ? 15.389 -18.541 83.709 1.00 49.12 138 ILE A N 1
ATOM 1117 C CA . ILE A 1 138 ? 15.975 -19.106 82.483 1.00 49.12 138 ILE A CA 1
ATOM 1118 C C . ILE A 1 138 ? 16.824 -20.350 82.824 1.00 49.12 138 ILE A C 1
ATOM 1120 O O . ILE A 1 138 ? 17.581 -20.270 83.794 1.00 49.12 138 ILE A O 1
ATOM 1124 N N . PRO A 1 139 ? 16.857 -21.420 82.004 1.00 42.03 139 PRO A N 1
ATOM 1125 C CA . PRO A 1 139 ? 17.963 -22.378 82.003 1.00 42.03 139 PRO A CA 1
ATOM 1126 C C . PRO A 1 139 ? 19.010 -22.022 80.929 1.00 42.03 139 PRO A C 1
ATOM 1128 O O . PRO A 1 139 ? 18.690 -21.783 79.765 1.00 42.03 139 PRO A O 1
ATOM 1131 N N . ARG A 1 140 ? 20.288 -21.986 81.329 1.00 42.19 140 ARG A N 1
ATOM 1132 C CA . ARG A 1 140 ? 21.465 -21.750 80.474 1.00 42.19 140 ARG A CA 1
ATOM 1133 C C . ARG A 1 140 ? 22.123 -23.080 80.039 1.00 42.19 140 ARG A C 1
ATOM 1135 O O . ARG A 1 140 ? 22.561 -23.808 80.916 1.00 42.19 140 ARG A O 1
ATOM 1142 N N . ARG A 1 141 ? 22.326 -23.235 78.713 1.00 39.41 141 ARG A N 1
ATOM 1143 C CA . ARG A 1 141 ? 23.538 -23.702 77.959 1.00 39.41 141 ARG A CA 1
ATOM 1144 C C . ARG A 1 141 ? 24.064 -25.161 78.098 1.00 39.41 141 ARG A C 1
ATOM 1146 O O . ARG A 1 141 ? 23.909 -25.760 79.151 1.00 39.41 141 ARG A O 1
ATOM 1153 N N . PRO A 1 142 ? 24.717 -25.726 77.046 1.00 44.62 142 PRO A N 1
ATOM 1154 C CA . PRO A 1 142 ? 26.117 -25.389 76.729 1.00 44.62 142 PRO A CA 1
ATOM 1155 C C . PRO A 1 142 ? 26.470 -25.102 75.253 1.00 44.62 142 PRO A C 1
ATOM 1157 O O . PRO A 1 142 ? 25.749 -25.389 74.308 1.00 44.62 142 PRO A O 1
ATOM 1160 N N . THR A 1 143 ? 27.633 -24.463 75.144 1.00 44.94 143 THR A N 1
ATOM 1161 C CA . THR A 1 143 ? 28.369 -23.876 74.018 1.00 44.94 143 THR A CA 1
ATOM 1162 C C . THR A 1 143 ? 28.994 -24.913 73.070 1.00 44.94 143 THR A C 1
ATOM 1164 O O . THR A 1 143 ? 29.595 -25.863 73.554 1.00 44.94 143 THR A O 1
ATOM 1167 N N . THR A 1 144 ? 29.038 -24.638 71.761 1.00 45.06 144 THR A N 1
ATOM 1168 C CA . THR A 1 144 ? 30.219 -24.935 70.922 1.00 45.06 144 THR A CA 1
ATOM 1169 C C . THR A 1 144 ? 30.483 -23.767 69.966 1.00 45.06 144 THR A C 1
ATOM 1171 O O . THR A 1 144 ? 29.566 -23.117 69.471 1.00 45.06 144 THR A O 1
ATOM 1174 N N . TYR A 1 145 ? 31.761 -23.425 69.826 1.00 37.53 145 TYR A N 1
ATOM 1175 C CA . TYR A 1 145 ? 32.283 -22.269 69.104 1.00 37.53 145 TYR A CA 1
ATOM 1176 C C . TYR A 1 145 ? 32.385 -22.548 67.600 1.00 37.53 145 TYR A C 1
ATOM 1178 O O . TYR A 1 145 ? 32.950 -23.566 67.214 1.00 37.53 145 TYR A O 1
ATOM 1186 N N . ALA A 1 146 ? 32.002 -21.580 66.768 1.00 39.91 146 ALA A N 1
ATOM 1187 C CA . ALA A 1 146 ? 32.718 -21.286 65.528 1.00 39.91 146 ALA A CA 1
ATOM 1188 C C . ALA A 1 146 ? 32.549 -19.797 65.198 1.00 39.91 146 ALA A C 1
ATOM 1190 O O . ALA A 1 146 ? 31.442 -19.279 65.073 1.00 39.91 146 ALA A O 1
ATOM 1191 N N . ALA A 1 147 ? 33.676 -19.100 65.146 1.00 44.03 147 ALA A N 1
ATOM 1192 C CA . ALA A 1 147 ? 33.794 -17.669 64.936 1.00 44.03 147 ALA A CA 1
ATOM 1193 C C . ALA A 1 147 ? 33.850 -17.321 63.441 1.00 44.03 147 ALA A C 1
ATOM 1195 O O . ALA A 1 147 ? 34.572 -17.991 62.708 1.00 44.03 147 ALA A O 1
ATOM 1196 N N . ARG A 1 148 ? 33.220 -16.214 63.017 1.00 42.16 148 ARG A N 1
ATOM 1197 C CA . ARG A 1 148 ? 33.902 -15.111 62.304 1.00 42.16 148 ARG A CA 1
ATOM 1198 C C . ARG A 1 148 ? 32.966 -13.943 61.978 1.00 42.16 148 ARG A C 1
ATOM 1200 O O . ARG A 1 148 ? 31.797 -14.117 61.667 1.00 42.16 148 ARG A O 1
ATOM 1207 N N . SER A 1 149 ? 33.559 -12.763 62.099 1.00 51.50 149 SER A N 1
ATOM 1208 C CA . SER A 1 149 ? 33.028 -11.400 62.070 1.00 51.50 149 SER A CA 1
ATOM 1209 C C . SER A 1 149 ? 32.311 -10.958 60.779 1.00 51.50 149 SER A C 1
ATOM 1211 O O . SER A 1 149 ? 32.549 -11.535 59.717 1.00 51.50 149 SER A O 1
ATOM 1213 N N . PRO A 1 150 ? 31.507 -9.874 60.851 1.00 45.75 150 PRO A N 1
ATOM 1214 C CA . PRO A 1 150 ? 30.848 -9.254 59.703 1.00 45.75 150 PRO A CA 1
ATOM 1215 C C . PRO A 1 150 ? 31.841 -8.430 58.868 1.00 45.75 150 PRO A C 1
ATOM 1217 O O . PRO A 1 150 ? 32.556 -7.580 59.397 1.00 45.75 150 PRO A O 1
ATOM 1220 N N . MET A 1 151 ? 31.871 -8.657 57.555 1.00 48.38 151 MET A N 1
ATOM 1221 C CA . MET A 1 151 ? 32.601 -7.816 56.602 1.00 48.38 151 MET A CA 1
ATOM 1222 C C . MET A 1 151 ? 31.708 -6.645 56.174 1.00 48.38 151 MET A C 1
ATOM 1224 O O . MET A 1 151 ? 30.973 -6.737 55.196 1.00 48.38 151 MET A O 1
ATOM 1228 N N . PHE A 1 152 ? 31.776 -5.538 56.914 1.00 45.22 152 PHE A N 1
ATOM 1229 C CA . PHE A 1 152 ? 31.492 -4.220 56.347 1.00 45.22 152 PHE A CA 1
ATOM 1230 C C . PHE A 1 152 ? 32.714 -3.799 55.524 1.00 45.22 152 PHE A C 1
ATOM 1232 O O . PHE A 1 152 ? 33.787 -3.572 56.081 1.00 45.22 152 PHE A O 1
ATOM 1239 N N . GLY A 1 153 ? 32.562 -3.719 54.203 1.00 49.16 153 GLY A N 1
ATOM 1240 C CA . GLY A 1 153 ? 33.538 -3.090 53.313 1.00 49.16 153 GLY A CA 1
ATOM 1241 C C . GLY A 1 153 ? 33.099 -1.658 52.977 1.00 49.16 153 GLY A C 1
ATOM 1242 O O . GLY A 1 153 ? 31.930 -1.470 52.636 1.00 49.16 153 GLY A O 1
ATOM 1243 N N . PRO A 1 154 ? 33.976 -0.643 53.074 1.00 63.31 154 PRO A N 1
ATOM 1244 C CA . PRO A 1 154 ? 33.672 0.709 52.608 1.00 63.31 154 PRO A CA 1
ATOM 1245 C C . PRO A 1 154 ? 33.711 0.787 51.067 1.00 63.31 154 PRO A C 1
ATOM 1247 O O . PRO A 1 154 ? 34.494 0.065 50.443 1.00 63.31 154 PRO A O 1
ATOM 1250 N N . PRO A 1 155 ? 32.910 1.662 50.428 1.00 63.91 155 PRO A N 1
ATOM 1251 C CA . PRO A 1 155 ? 32.969 1.859 48.982 1.00 63.91 155 PRO A CA 1
ATOM 1252 C C . PRO A 1 155 ? 34.259 2.600 48.570 1.00 63.91 155 PRO A C 1
ATOM 1254 O O . PRO A 1 155 ? 34.681 3.530 49.266 1.00 63.91 155 PRO A O 1
ATOM 1257 N N . PRO A 1 156 ? 34.898 2.224 47.446 1.00 59.06 156 PRO A N 1
ATOM 1258 C CA . PRO A 1 156 ? 36.151 2.825 47.013 1.00 59.06 156 PRO A CA 1
ATOM 1259 C C . PRO A 1 156 ? 35.937 4.189 46.346 1.00 59.06 156 PRO A C 1
ATOM 1261 O O . PRO A 1 156 ? 35.148 4.350 45.417 1.00 59.06 156 PRO A O 1
ATOM 1264 N N . ASN A 1 157 ? 36.719 5.159 46.809 1.00 52.19 157 ASN A N 1
ATOM 1265 C CA . ASN A 1 157 ? 36.969 6.442 46.170 1.00 52.19 157 ASN A CA 1
ATOM 1266 C C . ASN A 1 157 ? 38.028 6.249 45.072 1.00 52.19 157 ASN A C 1
ATOM 1268 O O . ASN A 1 157 ? 39.135 5.817 45.381 1.00 52.19 157 ASN A O 1
ATOM 1272 N N . THR A 1 158 ? 37.718 6.579 43.815 1.00 56.00 158 THR A N 1
ATOM 1273 C CA . THR A 1 158 ? 38.742 6.822 42.784 1.00 56.00 158 THR A CA 1
ATOM 1274 C C . THR A 1 158 ? 38.298 7.947 41.852 1.00 56.00 158 THR A C 1
ATOM 1276 O O . THR A 1 158 ? 37.494 7.767 40.942 1.00 56.00 158 THR A O 1
ATOM 1279 N N . GLY A 1 159 ? 38.853 9.135 42.082 1.00 48.28 159 GLY A N 1
ATOM 1280 C CA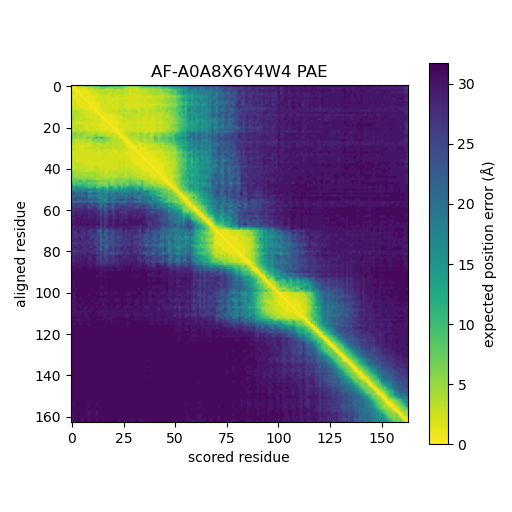 . GLY A 1 159 ? 39.068 10.100 41.013 1.00 48.28 159 GLY A CA 1
ATOM 1281 C C . GLY A 1 159 ? 40.244 9.658 40.137 1.00 48.28 159 GLY A C 1
ATOM 1282 O O . GLY A 1 159 ? 41.199 9.078 40.645 1.00 48.28 159 GLY A O 1
ATOM 1283 N N . HIS A 1 160 ? 40.140 9.911 38.830 1.00 45.84 160 HIS A N 1
ATOM 1284 C CA . HIS A 1 160 ? 41.189 10.421 37.930 1.00 45.84 160 HIS A CA 1
ATOM 1285 C C . HIS A 1 160 ? 40.781 10.189 36.466 1.00 45.84 160 HIS A C 1
ATOM 1287 O O . HIS A 1 160 ? 41.150 9.200 35.839 1.00 45.84 160 HIS A O 1
ATOM 1293 N N . GLY A 1 161 ? 40.044 11.148 35.901 1.00 44.25 161 GLY A N 1
ATOM 1294 C CA . GLY A 1 161 ? 39.933 11.318 34.455 1.00 44.25 161 GLY A CA 1
ATOM 1295 C C . GLY A 1 161 ? 41.048 12.239 33.973 1.00 44.25 161 GLY A C 1
ATOM 1296 O O . GLY A 1 161 ? 40.995 13.443 34.201 1.00 44.25 161 GLY A O 1
ATOM 1297 N N . LYS A 1 162 ? 42.072 11.664 33.340 1.00 47.12 162 LYS A N 1
ATOM 1298 C CA . LYS A 1 162 ? 42.987 12.393 32.458 1.00 47.12 162 LYS A CA 1
ATOM 1299 C C . LYS A 1 162 ? 42.280 12.610 31.119 1.00 47.12 162 LYS A C 1
ATOM 1301 O O . LYS A 1 162 ? 41.930 11.613 30.488 1.00 47.12 162 LYS A O 1
ATOM 1306 N N . LYS A 1 163 ? 42.130 13.865 30.697 1.00 45.00 163 LYS A N 1
ATOM 1307 C CA . LYS A 1 163 ? 42.365 14.396 29.342 1.00 45.00 163 LYS A CA 1
ATOM 1308 C C . LYS A 1 163 ? 42.003 15.873 29.313 1.00 45.00 163 LYS A C 1
ATOM 1310 O O . LYS A 1 163 ? 40.924 16.207 29.841 1.00 45.00 163 LYS A O 1
#